Protein AF-A0A1Y3U6W2-F1 (afdb_monomer_lite)

pLDDT: mean 80.12, std 18.23, range [35.47, 97.06]

Radius of gyration: 18.0 Å; chains: 1; bounding box: 42×30×51 Å

Structure (mmCIF, N/CA/C/O backbone):
data_AF-A0A1Y3U6W2-F1
#
_entry.id   AF-A0A1Y3U6W2-F1
#
loop_
_atom_site.group_PDB
_atom_site.id
_atom_site.type_symbol
_atom_site.label_atom_id
_atom_site.label_alt_id
_atom_site.label_comp_id
_atom_site.label_asym_id
_atom_site.label_entity_id
_atom_site.label_seq_id
_atom_site.pdbx_PDB_ins_code
_atom_site.Cartn_x
_atom_site.Cartn_y
_atom_site.Cartn_z
_atom_site.occupancy
_atom_site.B_iso_or_equiv
_atom_site.auth_seq_id
_atom_site.auth_comp_id
_atom_site.auth_asym_id
_atom_site.auth_atom_id
_atom_site.pdbx_PDB_model_num
ATOM 1 N N . MET A 1 1 ? 8.853 12.944 -35.971 1.00 35.47 1 MET A N 1
ATOM 2 C CA . MET A 1 1 ? 8.447 12.232 -34.735 1.00 35.47 1 MET A CA 1
ATOM 3 C C . MET A 1 1 ? 9.590 12.270 -33.730 1.00 35.47 1 MET A C 1
ATOM 5 O O . MET A 1 1 ? 10.652 11.733 -34.025 1.00 35.47 1 MET A O 1
ATOM 9 N N . LYS A 1 2 ? 9.418 12.933 -32.579 1.00 36.03 2 LYS A N 1
ATOM 10 C CA . LYS A 1 2 ? 10.415 12.903 -31.494 1.00 36.03 2 LYS A CA 1
ATOM 11 C C . LYS A 1 2 ? 10.324 11.524 -30.829 1.00 36.03 2 LYS A C 1
ATOM 13 O O . LYS A 1 2 ? 9.288 11.212 -30.253 1.00 36.03 2 LYS A O 1
ATOM 18 N N . LYS A 1 3 ? 11.353 10.679 -30.966 1.00 37.56 3 LYS A N 1
ATOM 19 C CA . LYS A 1 3 ? 11.408 9.379 -30.277 1.00 37.56 3 LYS A CA 1
ATOM 20 C C . LYS A 1 3 ? 11.440 9.648 -28.771 1.00 37.56 3 LYS A C 1
ATOM 22 O O . LYS A 1 3 ? 12.377 10.270 -28.279 1.00 37.56 3 LYS A O 1
ATOM 27 N N . THR A 1 4 ? 10.384 9.257 -28.070 1.00 43.84 4 THR A N 1
ATOM 28 C CA . THR A 1 4 ? 10.259 9.420 -26.621 1.00 43.84 4 THR A CA 1
ATOM 29 C C . THR A 1 4 ? 11.223 8.474 -25.893 1.00 43.84 4 THR A C 1
ATOM 31 O O . THR A 1 4 ? 11.516 7.392 -26.409 1.00 43.84 4 THR A O 1
ATOM 34 N N . PRO A 1 5 ? 11.735 8.838 -24.703 1.00 45.69 5 PRO A N 1
ATOM 35 C CA . PRO A 1 5 ? 12.778 8.067 -24.018 1.00 45.69 5 PRO A CA 1
ATOM 36 C C . PRO A 1 5 ? 12.417 6.606 -23.714 1.00 45.69 5 PRO A C 1
ATOM 38 O O . PRO A 1 5 ? 13.296 5.753 -23.731 1.00 45.69 5 PRO A O 1
ATOM 41 N N . TRP A 1 6 ? 11.138 6.286 -23.507 1.00 53.44 6 TRP A N 1
ATOM 42 C CA . TRP A 1 6 ? 10.680 4.910 -23.271 1.00 53.44 6 TRP A CA 1
ATOM 43 C C . TRP A 1 6 ? 10.740 4.001 -24.511 1.00 53.44 6 TRP A C 1
ATOM 45 O O . TRP A 1 6 ? 10.612 2.789 -24.381 1.00 53.44 6 TRP A O 1
ATOM 55 N N . MET A 1 7 ? 10.952 4.561 -25.708 1.00 43.94 7 MET A N 1
ATOM 56 C CA . MET A 1 7 ? 11.170 3.807 -26.953 1.00 43.94 7 MET A CA 1
ATOM 57 C C . MET A 1 7 ? 12.658 3.527 -27.232 1.00 43.94 7 MET A C 1
ATOM 59 O O . MET A 1 7 ? 12.997 2.958 -28.271 1.00 43.94 7 MET A O 1
ATOM 63 N N . LEU A 1 8 ? 13.567 3.966 -26.358 1.00 55.34 8 LEU A N 1
ATOM 64 C CA . LEU A 1 8 ? 15.003 3.761 -26.521 1.00 55.34 8 LEU A CA 1
ATOM 65 C C . LEU A 1 8 ? 15.422 2.429 -25.891 1.00 55.34 8 LEU A C 1
ATOM 67 O O . LEU A 1 8 ? 15.140 2.160 -24.727 1.00 55.34 8 LEU A O 1
ATOM 71 N N . GLY A 1 9 ? 16.127 1.601 -26.665 1.00 56.62 9 GLY A N 1
ATOM 72 C CA . GLY A 1 9 ? 16.705 0.356 -26.163 1.00 56.62 9 GLY A CA 1
ATOM 73 C C . GLY A 1 9 ? 17.730 0.599 -25.047 1.00 56.62 9 GLY A C 1
ATOM 74 O O . GLY A 1 9 ? 18.358 1.659 -24.972 1.00 56.62 9 GLY A O 1
ATOM 75 N N . TYR A 1 10 ? 17.931 -0.416 -24.203 1.00 53.19 10 TYR A N 1
ATOM 76 C CA . TYR A 1 10 ? 18.803 -0.402 -23.018 1.00 53.19 10 TYR A CA 1
ATOM 77 C C . TYR A 1 10 ? 20.183 0.252 -23.249 1.00 53.19 10 TYR A C 1
ATOM 79 O O . TYR A 1 10 ? 20.613 1.100 -22.469 1.00 53.19 10 TYR A O 1
ATOM 87 N N . TRP A 1 11 ? 20.843 -0.058 -24.369 1.00 51.75 11 TRP A N 1
ATOM 88 C CA . TRP A 1 11 ? 22.162 0.481 -24.725 1.00 51.75 11 TRP A CA 1
ATOM 89 C C . TRP A 1 11 ? 22.182 1.997 -24.961 1.00 51.75 11 TRP A C 1
ATOM 91 O O . TRP A 1 11 ? 23.174 2.664 -24.665 1.00 51.75 11 TRP A O 1
ATOM 101 N N . THR A 1 12 ? 21.091 2.567 -25.475 1.00 64.81 12 THR A N 1
ATOM 102 C CA . THR A 1 12 ? 20.993 4.010 -25.729 1.00 64.81 12 THR A CA 1
ATOM 103 C C . THR A 1 12 ? 20.792 4.783 -24.431 1.00 64.81 12 THR A C 1
ATOM 105 O O . THR A 1 12 ? 21.427 5.818 -24.226 1.00 64.81 12 THR A O 1
ATOM 108 N N . LEU A 1 13 ? 19.974 4.238 -23.526 1.00 57.56 13 LEU A N 1
ATOM 109 C CA . LEU A 1 13 ? 19.788 4.786 -22.186 1.00 57.56 13 LEU A CA 1
ATOM 110 C C . LEU A 1 13 ? 21.098 4.718 -21.393 1.00 57.56 13 LEU A C 1
ATOM 112 O O . LEU A 1 13 ? 21.515 5.737 -20.846 1.00 57.56 13 LEU A O 1
ATOM 116 N N . LEU A 1 14 ? 21.800 3.576 -21.427 1.00 58.09 14 LEU A N 1
ATOM 117 C CA . LEU A 1 14 ? 23.099 3.373 -20.769 1.00 58.09 14 LEU A CA 1
ATOM 118 C C . LEU A 1 14 ? 24.161 4.377 -21.233 1.00 58.09 14 LEU A C 1
ATOM 120 O O . LEU A 1 14 ? 24.8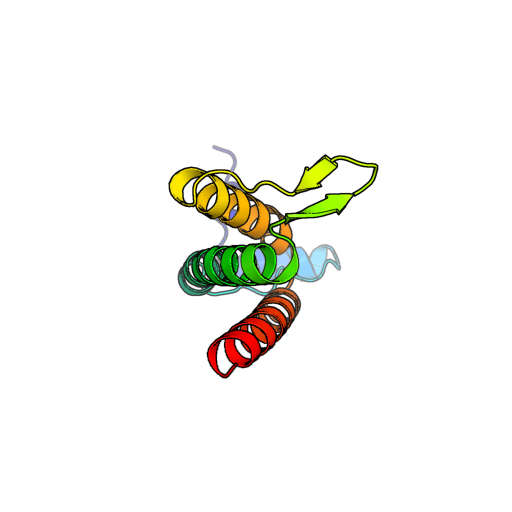96 4.949 -20.430 1.00 58.09 14 LEU A O 1
ATOM 124 N N . ARG A 1 15 ? 24.224 4.661 -22.535 1.00 60.53 15 ARG A N 1
ATOM 125 C CA . ARG A 1 15 ? 25.171 5.648 -23.068 1.00 60.53 15 ARG A CA 1
ATOM 126 C C . ARG A 1 15 ? 24.815 7.079 -22.651 1.00 60.53 15 ARG A C 1
ATOM 128 O O . ARG A 1 15 ? 25.709 7.877 -22.366 1.00 60.53 15 ARG A O 1
ATOM 135 N N . MET A 1 16 ? 23.523 7.411 -22.593 1.00 57.22 16 MET A N 1
ATOM 136 C CA . MET A 1 16 ? 23.051 8.721 -22.132 1.00 57.22 16 MET A CA 1
ATOM 137 C C . MET A 1 16 ? 23.279 8.932 -20.634 1.00 57.22 16 MET A C 1
ATOM 139 O O . MET A 1 16 ? 23.654 10.030 -20.236 1.00 57.22 16 MET A O 1
ATOM 143 N N . SER A 1 17 ? 23.099 7.908 -19.803 1.00 58.66 17 SER A N 1
ATOM 144 C CA . SER A 1 17 ? 23.295 8.010 -18.354 1.00 58.66 17 SER A CA 1
ATOM 145 C C . SER A 1 17 ? 24.760 8.193 -17.970 1.00 58.66 17 SER A 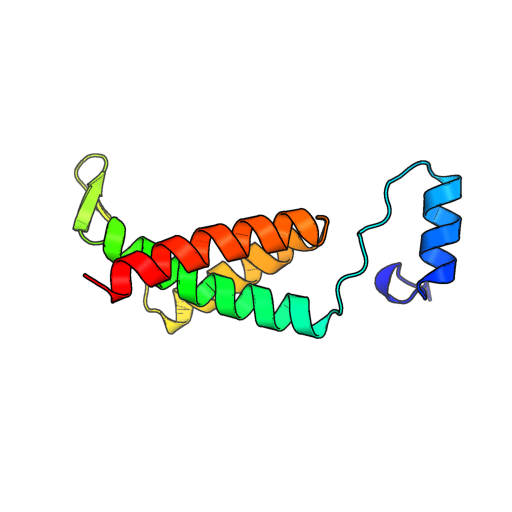C 1
ATOM 147 O O . SER A 1 17 ? 25.062 9.036 -17.128 1.00 58.66 17 SER A O 1
ATOM 149 N N . ILE A 1 18 ? 25.671 7.479 -18.647 1.00 63.88 18 ILE A N 1
ATOM 150 C CA . ILE A 1 18 ? 27.122 7.662 -18.510 1.00 63.88 18 ILE A CA 1
ATOM 151 C C . ILE A 1 18 ? 27.486 9.106 -18.875 1.00 63.88 18 ILE A C 1
ATOM 153 O O . ILE A 1 18 ? 28.198 9.776 -18.129 1.00 63.88 18 ILE A O 1
ATOM 157 N N . ARG A 1 19 ? 26.928 9.625 -19.978 1.00 61.91 19 ARG A N 1
ATOM 158 C CA . ARG A 1 19 ? 27.146 11.007 -20.431 1.00 61.91 19 ARG A CA 1
ATOM 159 C C . ARG A 1 19 ? 26.556 12.061 -19.486 1.00 61.91 19 ARG A C 1
ATOM 161 O O . ARG A 1 19 ? 27.140 13.126 -19.337 1.00 61.91 19 ARG A O 1
ATOM 168 N N . MET A 1 20 ? 25.412 11.787 -18.861 1.00 66.25 20 MET A N 1
ATOM 169 C CA . MET A 1 20 ? 24.699 12.735 -17.994 1.00 66.25 20 MET A CA 1
ATOM 170 C C . MET A 1 20 ? 25.041 12.591 -16.502 1.00 66.25 20 MET A C 1
ATOM 172 O O . MET A 1 20 ? 24.457 13.307 -15.692 1.00 66.25 20 MET A O 1
ATOM 176 N N . LYS A 1 21 ? 25.939 11.663 -16.119 1.00 53.31 21 LYS A N 1
ATOM 177 C CA . LYS A 1 21 ? 26.244 11.283 -14.719 1.00 53.31 21 LYS A CA 1
ATOM 178 C C . LYS A 1 21 ? 24.996 11.007 -13.860 1.00 53.31 21 LYS A C 1
ATOM 180 O O . LYS A 1 21 ? 25.037 11.105 -12.636 1.00 53.31 21 LYS A O 1
ATOM 185 N N . LYS A 1 22 ? 23.872 10.658 -14.487 1.00 50.53 22 LYS A N 1
ATOM 186 C CA . LYS A 1 22 ? 22.638 10.267 -13.799 1.00 50.53 22 LYS A CA 1
ATOM 187 C C . LYS A 1 22 ? 22.636 8.750 -13.655 1.00 50.53 22 LYS A C 1
ATOM 189 O O . LYS A 1 22 ? 22.986 8.054 -14.606 1.00 50.53 22 LYS A O 1
ATOM 194 N N . LYS A 1 23 ? 22.244 8.228 -12.487 1.00 47.31 23 LYS A N 1
ATOM 195 C CA . LYS A 1 23 ? 21.977 6.790 -12.339 1.00 47.31 23 LYS A CA 1
ATOM 196 C C . LYS A 1 23 ? 20.896 6.407 -13.348 1.00 47.31 23 LYS A C 1
ATOM 198 O O . LYS A 1 23 ? 19.905 7.121 -13.485 1.00 47.31 23 LYS A O 1
ATOM 203 N N . LEU A 1 24 ? 21.110 5.316 -14.079 1.00 45.72 24 LEU A N 1
ATOM 204 C CA . LEU A 1 24 ? 20.039 4.748 -14.891 1.00 45.72 24 LEU A CA 1
ATOM 205 C C . LEU A 1 24 ? 18.887 4.363 -13.977 1.00 45.72 24 LEU A C 1
ATOM 207 O O . LEU A 1 24 ? 19.162 3.817 -12.902 1.00 45.72 24 LEU A O 1
ATOM 211 N N . PRO A 1 25 ? 17.630 4.542 -14.410 1.00 51.25 25 PRO A N 1
ATOM 212 C CA . PRO A 1 25 ? 16.572 3.722 -13.854 1.00 51.25 25 PRO A CA 1
ATOM 213 C C . PRO A 1 25 ? 17.012 2.268 -14.049 1.00 51.25 25 PRO A C 1
ATOM 215 O O . PRO A 1 25 ? 17.301 1.833 -15.168 1.00 51.25 25 PRO A O 1
ATOM 218 N N . VAL A 1 26 ? 17.192 1.550 -12.941 1.00 52.34 26 VAL A N 1
ATOM 219 C CA . VAL A 1 26 ? 17.535 0.129 -12.969 1.00 52.34 26 VAL A CA 1
ATOM 220 C C . VAL A 1 26 ? 16.387 -0.550 -13.699 1.00 52.34 26 VAL A C 1
ATOM 222 O O . VAL A 1 26 ? 15.282 -0.606 -13.168 1.00 52.34 26 VAL A O 1
ATOM 225 N N . TYR A 1 27 ? 16.633 -0.986 -14.936 1.00 50.91 27 TYR A N 1
ATOM 226 C CA . TYR A 1 27 ? 15.608 -1.576 -15.787 1.00 50.91 27 TYR A CA 1
ATOM 227 C C . TYR A 1 27 ? 15.005 -2.791 -15.075 1.00 50.91 27 TYR A C 1
ATOM 229 O O . TYR A 1 27 ? 15.656 -3.825 -14.930 1.00 50.91 27 TYR A O 1
ATOM 237 N N . MET A 1 28 ? 13.771 -2.647 -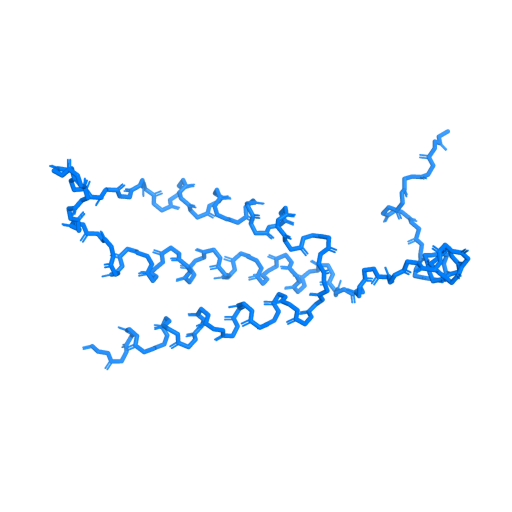14.593 1.00 57.06 28 MET A N 1
ATOM 238 C CA . MET A 1 28 ? 12.959 -3.765 -14.134 1.00 57.06 28 MET A CA 1
ATOM 239 C C . MET A 1 28 ? 12.231 -4.341 -15.352 1.00 57.06 28 MET A C 1
ATOM 241 O O . MET A 1 28 ? 11.757 -3.556 -16.181 1.00 57.06 28 MET A O 1
ATOM 245 N N . PRO A 1 29 ? 12.093 -5.674 -15.480 1.00 61.09 29 PRO A N 1
ATOM 246 C CA . PRO A 1 29 ? 11.201 -6.242 -16.479 1.00 61.09 29 PRO A CA 1
ATOM 247 C C . PRO A 1 29 ? 9.816 -5.604 -16.323 1.00 61.09 29 PRO A C 1
ATOM 249 O O . PRO A 1 29 ? 9.182 -5.730 -15.276 1.00 61.09 29 PRO A O 1
ATOM 252 N N . THR A 1 30 ? 9.356 -4.882 -17.350 1.00 70.88 30 THR A N 1
ATOM 253 C CA . THR A 1 30 ? 8.166 -4.016 -17.270 1.00 70.88 30 THR A CA 1
ATOM 254 C C . THR A 1 30 ? 6.930 -4.780 -16.795 1.00 70.88 30 THR A C 1
ATOM 256 O O . THR A 1 30 ? 6.107 -4.237 -16.067 1.00 70.88 30 THR A O 1
ATOM 259 N N . ARG A 1 31 ? 6.835 -6.070 -17.138 1.00 77.88 31 ARG A N 1
ATOM 260 C CA . ARG A 1 31 ? 5.753 -6.956 -16.701 1.00 77.88 31 ARG A CA 1
ATOM 261 C C . ARG A 1 31 ? 5.827 -7.318 -15.216 1.00 77.88 31 ARG A C 1
ATOM 263 O O . ARG A 1 31 ? 4.820 -7.208 -14.532 1.00 77.88 31 ARG A O 1
ATOM 270 N N . GLU A 1 32 ? 6.999 -7.703 -14.708 1.00 81.81 32 GLU A N 1
ATOM 271 C CA . GLU A 1 32 ? 7.173 -8.012 -13.278 1.00 81.81 32 GLU A CA 1
ATOM 272 C C . GLU A 1 32 ? 6.903 -6.786 -12.406 1.00 81.81 32 GLU A C 1
ATOM 274 O O . GLU A 1 32 ? 6.306 -6.913 -11.339 1.00 81.81 32 GLU A O 1
ATOM 279 N N . PHE A 1 33 ? 7.298 -5.603 -12.885 1.00 83.31 33 PHE A N 1
ATOM 280 C CA . PHE A 1 33 ? 7.000 -4.335 -12.230 1.00 83.31 33 PHE A CA 1
ATOM 281 C C . PHE A 1 33 ? 5.497 -4.062 -12.169 1.00 83.31 33 PHE A C 1
ATOM 283 O O . PHE A 1 33 ? 4.954 -3.826 -11.094 1.00 83.31 33 PHE A O 1
ATOM 290 N N . ILE A 1 34 ? 4.822 -4.128 -13.318 1.00 85.88 34 ILE A N 1
ATOM 291 C CA . ILE A 1 34 ? 3.381 -3.884 -13.445 1.00 85.88 34 ILE A CA 1
ATOM 292 C C . ILE A 1 34 ? 2.585 -4.860 -12.569 1.00 85.88 34 ILE A C 1
ATOM 294 O O . ILE A 1 34 ? 1.810 -4.435 -11.708 1.00 85.88 34 ILE A O 1
ATOM 298 N N . ASP A 1 35 ? 2.837 -6.162 -12.717 1.00 88.44 35 ASP A N 1
ATOM 299 C CA . ASP A 1 35 ? 2.172 -7.205 -11.931 1.00 88.44 35 ASP A CA 1
ATOM 300 C C . ASP A 1 35 ? 2.503 -7.058 -10.437 1.00 88.44 35 ASP A C 1
ATOM 302 O O . ASP A 1 35 ? 1.668 -7.283 -9.557 1.00 88.44 35 ASP A O 1
ATOM 306 N N . GLY A 1 36 ? 3.734 -6.647 -10.139 1.00 90.38 36 GLY A N 1
ATOM 307 C CA . GLY A 1 36 ? 4.223 -6.385 -8.800 1.00 90.38 36 GLY A CA 1
ATOM 308 C C . GLY A 1 36 ? 3.526 -5.208 -8.115 1.00 90.38 36 GLY A C 1
ATOM 309 O O . GLY A 1 36 ? 3.102 -5.344 -6.967 1.00 90.38 36 GLY A O 1
ATOM 310 N N . CYS A 1 37 ? 3.358 -4.078 -8.800 1.00 91.81 37 CYS A N 1
ATOM 311 C CA . CYS A 1 37 ? 2.605 -2.926 -8.300 1.00 91.81 37 CYS A CA 1
ATOM 312 C C . CYS A 1 37 ? 1.130 -3.269 -8.088 1.00 91.81 37 CYS A C 1
ATOM 314 O O . CYS A 1 37 ? 0.536 -2.827 -7.103 1.00 91.81 37 CYS A O 1
ATOM 316 N N . TRP A 1 38 ? 0.546 -4.102 -8.953 1.00 93.81 38 TRP A N 1
ATOM 317 C CA . TRP A 1 38 ? -0.822 -4.584 -8.769 1.00 93.81 38 TRP A CA 1
ATOM 318 C C . TRP A 1 38 ? -0.950 -5.414 -7.487 1.00 93.81 38 TRP A C 1
ATOM 320 O O . TRP A 1 38 ? -1.797 -5.139 -6.638 1.00 93.81 38 TRP A O 1
ATOM 330 N N . ARG A 1 39 ? -0.049 -6.382 -7.278 1.00 95.19 39 ARG A N 1
ATOM 331 C CA . ARG A 1 39 ? 0.007 -7.170 -6.034 1.00 95.19 39 ARG A CA 1
ATOM 332 C C . ARG A 1 39 ? 0.233 -6.287 -4.810 1.00 95.19 39 ARG A C 1
ATOM 334 O O . ARG A 1 39 ? -0.413 -6.498 -3.787 1.00 95.19 39 ARG A O 1
ATOM 341 N N . LEU A 1 40 ? 1.114 -5.293 -4.913 1.00 95.50 40 LEU A N 1
ATOM 342 C CA . LEU A 1 40 ? 1.377 -4.351 -3.829 1.00 95.50 40 LEU A CA 1
ATOM 343 C C . LEU A 1 40 ? 0.118 -3.567 -3.446 1.00 95.50 40 LEU A C 1
ATOM 345 O O . LEU A 1 40 ? -0.177 -3.475 -2.260 1.00 95.50 40 LEU A O 1
ATOM 349 N N . ALA A 1 41 ? -0.660 -3.088 -4.422 1.00 96.75 41 ALA A N 1
ATOM 350 C CA . ALA A 1 41 ? -1.936 -2.406 -4.192 1.00 96.75 41 ALA A CA 1
ATOM 351 C C . ALA A 1 41 ? -2.936 -3.266 -3.413 1.00 96.75 41 ALA A C 1
ATOM 353 O O . ALA A 1 41 ? -3.564 -2.780 -2.472 1.00 96.75 41 ALA A O 1
ATOM 354 N N . PHE A 1 42 ? -3.042 -4.551 -3.755 1.00 96.81 42 PHE A N 1
ATOM 355 C CA . PHE A 1 42 ? -3.881 -5.498 -3.018 1.00 96.81 42 PHE A CA 1
ATOM 356 C C . PHE A 1 42 ? -3.413 -5.703 -1.574 1.00 96.81 42 PHE A C 1
ATOM 358 O O . PHE A 1 42 ? -4.226 -5.663 -0.650 1.00 96.81 42 PHE A O 1
ATOM 365 N N . LEU A 1 43 ? -2.113 -5.937 -1.375 1.00 96.56 43 LEU A N 1
ATOM 366 C CA . LEU A 1 43 ? -1.543 -6.181 -0.048 1.00 96.56 43 LEU A CA 1
ATOM 367 C C . LEU A 1 43 ? -1.671 -4.950 0.848 1.00 96.56 43 LEU A C 1
ATOM 369 O O . LEU A 1 43 ? -2.033 -5.071 2.013 1.00 96.56 43 LEU A O 1
ATOM 373 N N . ASP A 1 44 ? -1.396 -3.776 0.292 1.00 97.06 44 ASP A N 1
ATOM 374 C CA . ASP A 1 44 ? -1.476 -2.501 0.990 1.00 97.06 44 ASP A CA 1
ATOM 375 C C . ASP A 1 44 ? -2.926 -2.157 1.371 1.00 97.06 44 ASP A C 1
ATOM 377 O O . ASP A 1 44 ? -3.187 -1.794 2.516 1.00 97.06 44 ASP A O 1
ATOM 381 N N . ASP A 1 45 ? -3.898 -2.361 0.469 1.00 96.94 45 ASP A N 1
ATOM 382 C CA . ASP A 1 45 ? -5.327 -2.197 0.786 1.00 96.94 45 ASP A CA 1
ATOM 383 C C . ASP A 1 45 ? -5.772 -3.133 1.916 1.00 96.94 45 ASP A C 1
ATOM 385 O O . ASP A 1 45 ? -6.445 -2.697 2.851 1.00 96.94 45 ASP A O 1
ATOM 389 N N . MET A 1 46 ? -5.348 -4.398 1.871 1.00 95.50 46 MET A N 1
ATOM 390 C CA . MET A 1 46 ? -5.649 -5.376 2.914 1.00 95.50 46 MET A CA 1
ATOM 391 C C . MET A 1 46 ? -5.065 -4.966 4.272 1.00 95.50 46 MET A C 1
ATOM 393 O O . MET A 1 46 ? -5.794 -4.958 5.264 1.00 95.50 46 MET A O 1
ATOM 397 N N . VAL A 1 47 ? -3.777 -4.608 4.315 1.00 96.12 47 VAL A N 1
ATOM 398 C CA . VAL A 1 47 ? -3.090 -4.180 5.545 1.00 96.12 47 VAL A CA 1
ATOM 399 C C . VAL A 1 47 ? -3.756 -2.929 6.115 1.00 96.12 47 VAL A C 1
ATOM 401 O O . VAL A 1 47 ? -4.135 -2.923 7.282 1.00 96.12 47 VAL A O 1
ATOM 404 N N . CYS A 1 48 ? -3.988 -1.900 5.294 1.00 95.19 48 CYS A N 1
ATOM 405 C CA . CYS A 1 48 ? -4.620 -0.666 5.755 1.00 95.19 48 CYS A CA 1
ATOM 406 C C . CYS A 1 48 ? -6.030 -0.894 6.299 1.00 95.19 48 CYS A C 1
ATOM 408 O O . CYS A 1 48 ? -6.369 -0.333 7.334 1.00 95.19 48 CYS A O 1
ATOM 410 N N . ARG A 1 49 ? -6.862 -1.705 5.636 1.00 95.19 49 ARG A N 1
ATOM 411 C CA . ARG A 1 49 ? -8.207 -1.998 6.152 1.00 95.19 49 ARG A CA 1
ATOM 412 C C . ARG A 1 49 ? -8.153 -2.746 7.476 1.00 95.19 49 ARG A C 1
ATOM 414 O O . ARG A 1 49 ? -8.952 -2.457 8.351 1.00 95.19 49 ARG A O 1
ATOM 421 N N . HIS A 1 50 ? -7.228 -3.684 7.636 1.00 94.25 50 HIS A N 1
ATOM 422 C CA . HIS A 1 50 ? -7.090 -4.403 8.897 1.00 94.25 50 HIS A CA 1
ATOM 423 C C . HIS A 1 50 ? -6.598 -3.487 10.029 1.00 94.25 50 HIS A C 1
ATOM 425 O O . HIS A 1 50 ? -7.052 -3.606 11.161 1.00 94.25 50 HIS A O 1
ATOM 431 N N . GLU A 1 51 ? -5.645 -2.600 9.749 1.00 93.00 51 GLU A N 1
ATOM 432 C CA . GLU A 1 51 ? -5.010 -1.768 10.778 1.00 93.00 51 GLU A CA 1
ATOM 433 C C . GLU A 1 51 ? -5.805 -0.497 11.106 1.00 93.00 51 GLU A C 1
ATOM 435 O O . GLU A 1 51 ? -5.723 -0.005 12.228 1.00 93.00 51 GLU A O 1
ATOM 440 N N . LEU A 1 52 ? -6.545 0.056 10.140 1.00 93.94 52 LEU A N 1
ATOM 441 C CA . LEU A 1 52 ? -7.092 1.413 10.232 1.00 93.94 52 LEU A CA 1
ATOM 442 C C . LEU A 1 52 ? -8.616 1.489 10.126 1.00 93.94 52 LEU A C 1
ATOM 444 O O . LEU A 1 52 ? -9.176 2.542 10.414 1.00 93.94 52 LEU A O 1
ATOM 448 N N . ASN A 1 53 ? -9.312 0.434 9.694 1.00 91.38 53 ASN A N 1
ATOM 449 C CA . ASN A 1 53 ? -10.765 0.513 9.542 1.00 91.38 53 ASN A CA 1
ATOM 450 C C . ASN A 1 53 ? -11.440 0.713 10.907 1.00 91.38 53 ASN A C 1
ATOM 452 O O . ASN A 1 53 ? -11.257 -0.095 11.814 1.00 91.38 53 ASN A O 1
ATOM 456 N N . GLY A 1 54 ? -12.215 1.791 11.043 1.00 88.44 54 GLY A N 1
ATOM 457 C CA . GLY A 1 54 ? -12.859 2.162 12.306 1.00 88.44 54 GLY A CA 1
ATOM 458 C C . GLY A 1 54 ? -11.946 2.868 13.316 1.00 88.44 54 GLY A C 1
ATOM 459 O O . GLY A 1 54 ? -12.424 3.268 14.375 1.00 88.44 54 GLY A O 1
ATOM 460 N N . VAL A 1 55 ? -10.663 3.082 12.999 1.00 94.94 55 VAL A N 1
ATOM 461 C CA . VAL A 1 55 ? -9.800 3.960 13.802 1.00 94.94 55 VAL A CA 1
ATOM 462 C C . VAL A 1 55 ? -10.319 5.391 13.691 1.00 94.94 55 VAL A C 1
ATOM 464 O O . VAL A 1 55 ? -10.589 5.871 12.593 1.00 94.94 55 VAL A O 1
ATOM 467 N N . VAL A 1 56 ? -10.455 6.077 14.826 1.00 94.75 56 VAL A N 1
ATOM 468 C CA . VAL A 1 56 ? -10.951 7.457 14.885 1.00 94.75 56 VAL A CA 1
ATOM 469 C C . VAL A 1 56 ? -9.777 8.430 14.847 1.00 94.75 56 VAL A C 1
ATOM 471 O O . VAL A 1 56 ? -8.908 8.405 15.717 1.00 94.75 56 VAL A O 1
ATOM 474 N N . ILE A 1 57 ? -9.764 9.319 13.856 1.00 91.88 57 ILE A N 1
ATOM 475 C CA . ILE A 1 57 ? -8.799 10.415 13.743 1.00 91.88 57 ILE A CA 1
ATOM 476 C C . ILE A 1 57 ? -9.580 11.724 13.790 1.00 91.88 57 ILE A C 1
ATOM 478 O O . ILE A 1 57 ? -10.482 11.941 12.992 1.00 91.88 57 ILE A O 1
ATOM 482 N N . LYS A 1 58 ? -9.232 12.616 14.728 1.00 92.44 58 LYS A N 1
ATOM 483 C CA . LYS A 1 58 ? -9.889 13.931 14.900 1.00 92.44 58 LYS A CA 1
ATOM 484 C C . LYS A 1 58 ? -11.421 13.857 15.043 1.00 92.44 58 LYS A C 1
ATOM 486 O O . LYS A 1 58 ? -12.126 14.760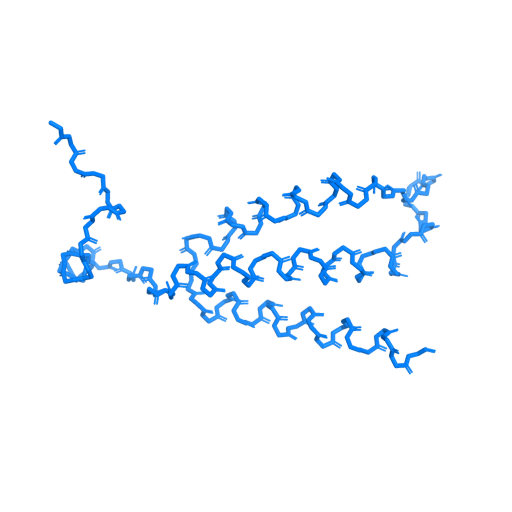 14.615 1.00 92.44 58 LYS A O 1
ATOM 491 N N . GLY A 1 59 ? -11.926 12.793 15.665 1.00 93.56 59 GLY A N 1
ATOM 492 C CA . GLY A 1 59 ? -13.361 12.589 15.876 1.00 93.56 59 G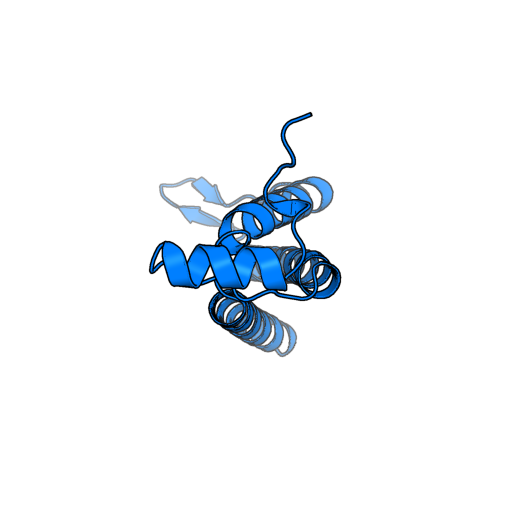LY A CA 1
ATOM 493 C C . GLY A 1 59 ? -14.094 11.926 14.707 1.00 93.56 59 GLY A C 1
ATOM 494 O O . GLY A 1 59 ? -15.264 11.595 14.863 1.00 93.56 59 GLY A O 1
ATOM 495 N N . GLU A 1 60 ? -13.422 11.654 13.585 1.00 93.12 60 GLU A N 1
ATOM 496 C CA . GLU A 1 60 ? -14.013 10.964 12.436 1.00 93.12 60 GLU A CA 1
ATOM 497 C C . GLU A 1 60 ? -13.444 9.541 12.287 1.00 93.12 60 GLU A C 1
ATOM 499 O O . GLU A 1 60 ? -12.221 9.358 12.333 1.00 93.12 60 GLU A O 1
ATOM 504 N N . PRO A 1 61 ? -14.292 8.508 12.121 1.00 93.81 61 PRO A N 1
ATOM 505 C CA . PRO A 1 61 ? -13.820 7.160 11.842 1.00 93.81 61 PRO A CA 1
ATOM 506 C C . PRO A 1 61 ? -13.280 7.068 10.413 1.00 93.81 61 PRO A C 1
ATOM 508 O O . PRO A 1 61 ? -13.903 7.533 9.459 1.00 93.81 61 PRO A O 1
ATOM 511 N N . ILE A 1 62 ? -12.138 6.406 10.247 1.00 93.38 62 ILE A N 1
ATOM 512 C CA . ILE A 1 62 ? -11.596 6.108 8.923 1.00 93.38 62 ILE A CA 1
ATOM 513 C C . ILE A 1 62 ? -12.496 5.078 8.241 1.00 93.38 62 ILE A C 1
ATOM 515 O O . ILE A 1 62 ? -12.655 3.950 8.720 1.00 93.38 62 ILE A O 1
ATOM 519 N N . VAL A 1 63 ? -13.021 5.461 7.079 1.00 92.00 63 VAL A N 1
ATOM 520 C CA . VAL A 1 63 ? -13.810 4.599 6.198 1.00 92.00 63 VAL A CA 1
ATOM 521 C C . VAL A 1 63 ? -13.084 4.454 4.869 1.00 92.00 63 VAL A C 1
ATOM 523 O O . VAL A 1 63 ? -12.649 5.431 4.260 1.00 92.00 63 VAL A O 1
ATOM 526 N N . PHE A 1 64 ? -12.948 3.216 4.404 1.00 94.12 64 PHE A N 1
ATOM 527 C CA . PHE A 1 64 ? -12.322 2.931 3.118 1.00 94.12 64 PHE A CA 1
ATOM 528 C C . PHE A 1 64 ? -13.366 2.860 1.997 1.00 94.12 64 PHE A C 1
ATOM 530 O O . PHE A 1 64 ? -14.402 2.217 2.185 1.00 94.12 64 PHE A O 1
ATOM 537 N N . PRO A 1 65 ? -13.069 3.397 0.797 1.00 95.44 65 PRO A N 1
ATOM 538 C CA . PRO A 1 65 ? -13.929 3.212 -0.369 1.00 95.44 65 PRO A CA 1
ATOM 539 C C . PRO A 1 65 ? -14.011 1.727 -0.771 1.00 95.44 65 PRO A C 1
ATOM 541 O O . PRO A 1 65 ? -13.220 0.907 -0.288 1.00 95.44 65 PRO A O 1
ATOM 544 N N . PRO A 1 66 ? -14.940 1.330 -1.656 1.00 96.69 66 PRO A N 1
ATOM 545 C CA . PRO A 1 66 ? -15.010 -0.033 -2.178 1.00 96.69 66 PRO A CA 1
ATOM 546 C C . PRO A 1 66 ? -13.683 -0.501 -2.792 1.00 96.69 66 PRO A C 1
ATOM 548 O O . PRO A 1 66 ? -12.973 0.270 -3.435 1.00 96.69 66 PRO A O 1
ATOM 551 N N . LYS A 1 67 ? -13.360 -1.796 -2.668 1.00 96.94 67 LYS A N 1
ATOM 552 C CA . LYS A 1 67 ? -12.107 -2.367 -3.211 1.00 96.94 67 LYS A CA 1
ATOM 553 C C . LYS A 1 67 ? -11.937 -2.157 -4.719 1.00 96.94 67 LYS A C 1
ATOM 555 O O . LYS A 1 67 ? -10.823 -1.952 -5.188 1.00 96.94 67 LYS A O 1
ATOM 560 N N . LYS A 1 68 ? -13.050 -2.168 -5.463 1.00 96.19 68 LYS A N 1
ATOM 561 C CA . LYS A 1 68 ? -13.092 -1.888 -6.908 1.00 96.19 68 LYS A CA 1
ATOM 562 C C . LYS A 1 68 ? -12.598 -0.481 -7.276 1.00 96.19 68 LYS A C 1
ATOM 564 O O . LYS A 1 68 ? -12.235 -0.261 -8.421 1.00 96.19 68 LYS A O 1
ATOM 569 N N . GLU A 1 69 ? -12.573 0.444 -6.319 1.00 95.44 69 GLU A N 1
ATOM 570 C CA . GLU A 1 69 ? -12.095 1.820 -6.488 1.00 95.44 69 GLU A CA 1
ATOM 571 C C . GLU A 1 69 ? -10.737 2.019 -5.804 1.00 95.44 69 GLU A C 1
ATOM 573 O O . GLU A 1 69 ? -9.810 2.560 -6.407 1.00 95.44 69 GLU A O 1
ATOM 578 N N . SER A 1 70 ? -10.579 1.524 -4.570 1.00 96.25 70 SER A N 1
ATOM 579 C CA . SER A 1 70 ? -9.358 1.734 -3.784 1.00 96.25 70 SER A CA 1
ATOM 580 C C . SER A 1 70 ? -8.130 1.057 -4.391 1.00 96.25 70 SER A C 1
ATOM 582 O O . SER A 1 70 ? -7.048 1.644 -4.400 1.00 96.25 70 SER A O 1
ATOM 584 N N . ILE A 1 71 ? -8.276 -0.165 -4.909 1.00 96.81 71 ILE A N 1
ATOM 585 C CA . ILE A 1 71 ? -7.146 -0.958 -5.399 1.00 96.81 71 ILE A CA 1
ATOM 586 C C . ILE A 1 71 ? -6.609 -0.406 -6.725 1.00 96.81 71 ILE A C 1
ATOM 588 O O . ILE A 1 71 ? -5.401 -0.174 -6.797 1.00 96.81 71 ILE A O 1
ATOM 592 N N . PRO A 1 72 ? -7.440 -0.109 -7.749 1.00 96.00 72 PRO A N 1
ATOM 593 C CA . PRO A 1 72 ? -6.946 0.535 -8.967 1.00 96.00 72 PRO A CA 1
ATOM 594 C C . PRO A 1 72 ? -6.298 1.897 -8.703 1.00 96.00 72 PRO A C 1
ATOM 596 O O . PRO A 1 72 ? -5.284 2.222 -9.319 1.00 96.00 72 PRO A O 1
ATOM 599 N N . TYR A 1 73 ? -6.840 2.671 -7.757 1.00 95.38 73 TYR A N 1
ATOM 600 C CA . TYR A 1 73 ? -6.252 3.947 -7.357 1.00 95.38 73 TYR A CA 1
ATOM 601 C C . TYR A 1 73 ? -4.851 3.770 -6.749 1.00 95.38 73 TYR A C 1
ATOM 603 O O . TYR A 1 73 ? -3.896 4.392 -7.214 1.00 95.38 73 TYR A O 1
ATOM 611 N N . ARG A 1 74 ? -4.693 2.869 -5.769 1.00 96.88 74 ARG A N 1
ATOM 612 C CA . ARG A 1 74 ? -3.382 2.549 -5.169 1.00 96.88 74 ARG A CA 1
ATOM 613 C C . ARG A 1 74 ? -2.399 2.004 -6.195 1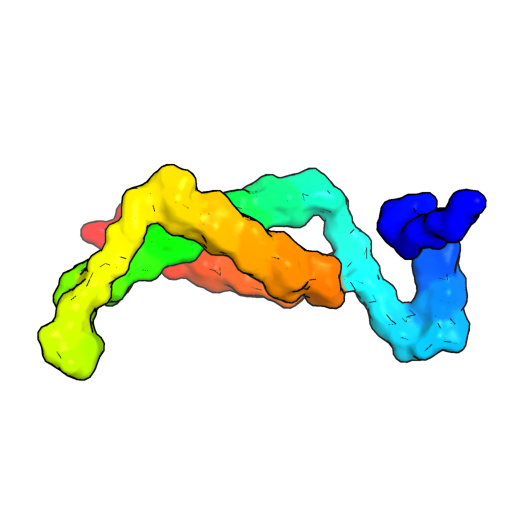.00 96.88 74 ARG A C 1
ATOM 615 O O . ARG A 1 74 ? -1.228 2.362 -6.171 1.00 96.88 74 ARG A O 1
ATOM 622 N N . TYR A 1 75 ? -2.870 1.167 -7.112 1.00 93.88 75 TYR A N 1
ATOM 623 C CA . TYR A 1 75 ? -2.043 0.652 -8.193 1.00 93.88 75 TYR A CA 1
ATOM 624 C C . TYR A 1 75 ? -1.478 1.780 -9.061 1.00 93.88 75 TYR A C 1
ATOM 626 O O . TYR A 1 75 ? -0.269 1.818 -9.285 1.00 93.88 75 TYR A O 1
ATOM 634 N N . LYS A 1 76 ? -2.327 2.725 -9.489 1.00 90.56 76 LYS A N 1
ATOM 635 C CA . LYS A 1 76 ? -1.886 3.905 -10.241 1.00 90.56 76 LYS A CA 1
ATOM 636 C C . LYS A 1 76 ? -0.844 4.708 -9.455 1.00 90.56 76 LYS A C 1
ATOM 638 O O . LYS A 1 76 ? 0.200 5.032 -10.011 1.00 90.56 76 LYS A O 1
ATOM 643 N N . LEU A 1 77 ? -1.081 4.942 -8.162 1.00 92.12 77 LEU A N 1
ATOM 644 C CA . LEU A 1 77 ? -0.117 5.625 -7.296 1.00 92.12 77 LEU A CA 1
ATOM 645 C C . LEU A 1 77 ? 1.224 4.888 -7.212 1.00 92.12 77 LEU A C 1
ATOM 647 O O . LEU A 1 77 ? 2.268 5.525 -7.272 1.00 92.12 77 LEU A O 1
ATOM 651 N N . PHE A 1 78 ? 1.228 3.559 -7.092 1.00 90.69 78 PHE A N 1
ATOM 652 C CA . PHE A 1 78 ? 2.472 2.790 -7.026 1.00 90.69 78 PHE A CA 1
ATOM 653 C C . PHE A 1 78 ? 3.224 2.750 -8.354 1.00 90.69 78 PHE A C 1
ATOM 655 O O . PHE A 1 78 ? 4.453 2.761 -8.344 1.00 90.69 78 PHE A O 1
ATOM 662 N N . LEU A 1 79 ? 2.522 2.749 -9.489 1.00 86.00 79 LEU A N 1
ATOM 663 C CA . LEU A 1 79 ? 3.162 2.919 -10.794 1.00 86.00 79 LEU A CA 1
ATOM 664 C C . LEU A 1 79 ? 3.858 4.278 -10.913 1.00 86.00 79 LEU A C 1
ATOM 666 O O . LEU A 1 79 ? 4.984 4.332 -11.392 1.00 86.00 79 LEU A O 1
ATOM 670 N N . GLU A 1 80 ? 3.200 5.355 -10.482 1.00 84.75 80 GLU A N 1
ATOM 671 C CA . GLU A 1 80 ? 3.762 6.711 -10.518 1.00 84.75 80 GLU A CA 1
ATOM 672 C C . GLU A 1 80 ? 4.936 6.849 -9.542 1.00 84.75 80 GLU A C 1
ATOM 674 O O . GLU A 1 80 ? 6.001 7.328 -9.916 1.00 84.75 80 GLU A O 1
ATOM 679 N N . MET A 1 81 ? 4.769 6.360 -8.312 1.00 85.62 81 MET A N 1
ATOM 680 C CA . MET A 1 81 ? 5.770 6.452 -7.250 1.00 85.62 81 MET A CA 1
ATOM 681 C C . MET A 1 81 ? 7.038 5.667 -7.577 1.00 85.62 81 MET A C 1
ATOM 683 O O . MET A 1 81 ? 8.135 6.189 -7.422 1.00 85.62 81 MET A O 1
ATOM 687 N N . TYR A 1 82 ? 6.897 4.422 -8.039 1.00 84.94 82 TYR A N 1
ATOM 688 C CA . TYR A 1 82 ? 8.042 3.549 -8.293 1.00 84.94 82 TYR A CA 1
ATOM 689 C C . TYR A 1 82 ? 8.500 3.542 -9.755 1.00 84.94 82 TYR A C 1
ATOM 691 O O . TYR A 1 82 ? 9.464 2.854 -10.083 1.00 84.94 82 TYR A O 1
ATOM 699 N N . GLY A 1 83 ? 7.829 4.287 -10.638 1.00 78.88 83 GLY A N 1
ATOM 700 C CA . GLY A 1 83 ? 8.166 4.355 -12.061 1.00 78.88 83 GLY A CA 1
ATOM 701 C C . GLY A 1 83 ? 9.503 5.046 -12.347 1.00 78.88 83 GLY A C 1
ATOM 702 O O . GLY A 1 83 ? 10.131 4.755 -13.365 1.00 78.88 83 GLY A O 1
ATOM 703 N N . GLU A 1 84 ? 9.958 5.921 -11.445 1.00 76.44 84 GLU A N 1
ATOM 704 C CA . GLU A 1 84 ? 11.251 6.620 -11.535 1.00 76.44 84 GLU A CA 1
ATOM 705 C C . GLU A 1 84 ? 12.326 6.044 -10.589 1.00 76.44 84 GLU A C 1
ATOM 707 O O . GLU A 1 84 ? 13.498 6.420 -10.672 1.00 76.44 84 GLU A O 1
ATOM 712 N N . ASP A 1 85 ? 11.946 5.108 -9.713 1.00 75.75 85 ASP A N 1
ATOM 713 C CA . ASP A 1 85 ? 12.810 4.522 -8.686 1.00 75.75 85 ASP A CA 1
ATOM 714 C C . ASP A 1 85 ? 13.654 3.340 -9.194 1.00 75.75 85 ASP A C 1
ATOM 716 O O . ASP A 1 85 ? 13.478 2.800 -10.289 1.00 75.75 85 ASP A O 1
ATOM 720 N N . THR A 1 86 ? 14.600 2.889 -8.362 1.00 74.88 86 THR A N 1
ATOM 721 C CA . THR A 1 86 ? 15.333 1.645 -8.626 1.00 74.88 86 THR A CA 1
ATOM 722 C C . THR A 1 86 ? 14.518 0.416 -8.224 1.00 74.88 86 THR A C 1
ATOM 724 O O . THR A 1 86 ? 13.757 0.417 -7.252 1.00 74.88 86 THR A O 1
ATOM 727 N N . ALA A 1 87 ? 14.756 -0.699 -8.918 1.00 76.94 87 ALA A N 1
ATOM 728 C CA . ALA A 1 87 ? 14.103 -1.970 -8.619 1.00 76.94 87 ALA A CA 1
ATOM 729 C C . ALA A 1 87 ? 14.290 -2.439 -7.162 1.00 76.94 87 ALA A C 1
ATOM 731 O O . ALA A 1 87 ? 13.425 -3.117 -6.612 1.00 76.94 87 ALA A O 1
ATOM 732 N N . GLU A 1 88 ? 15.405 -2.082 -6.526 1.00 82.62 88 GLU A N 1
ATOM 733 C CA . GLU A 1 88 ? 15.701 -2.411 -5.128 1.00 82.62 88 GLU A CA 1
ATOM 734 C C . GLU A 1 88 ? 14.768 -1.695 -4.149 1.00 82.62 88 GLU A C 1
ATOM 736 O O . GLU A 1 88 ? 14.286 -2.314 -3.198 1.00 82.62 88 GLU A O 1
ATOM 741 N N . VAL A 1 89 ? 14.483 -0.411 -4.396 1.00 85.25 89 VAL A N 1
ATOM 742 C CA . VAL A 1 89 ? 13.574 0.394 -3.568 1.00 85.25 89 VAL A CA 1
ATOM 743 C C . VAL A 1 89 ? 12.176 -0.215 -3.602 1.00 85.25 89 VAL A C 1
ATOM 745 O O . VAL A 1 89 ? 11.607 -0.515 -2.548 1.00 85.25 89 VAL A O 1
ATOM 748 N N . TRP A 1 90 ? 11.675 -0.508 -4.804 1.00 86.44 90 TRP A N 1
ATOM 749 C CA . TRP A 1 90 ? 10.387 -1.172 -4.981 1.00 86.44 90 TRP A CA 1
ATOM 750 C C . TRP A 1 90 ? 10.353 -2.560 -4.319 1.00 86.44 90 TRP A C 1
ATOM 752 O O . TRP A 1 90 ? 9.447 -2.851 -3.537 1.00 86.44 90 TRP A O 1
ATOM 762 N N . LYS A 1 91 ? 11.371 -3.409 -4.537 1.00 87.44 91 LYS A N 1
ATOM 763 C CA . LYS A 1 91 ? 11.452 -4.749 -3.916 1.00 87.44 91 LYS A CA 1
ATOM 764 C C . LYS A 1 91 ? 11.443 -4.675 -2.391 1.00 87.44 91 LYS A C 1
ATOM 766 O O . LYS A 1 91 ? 10.818 -5.511 -1.733 1.00 87.44 91 LYS A O 1
ATOM 771 N N . LYS A 1 92 ? 12.119 -3.679 -1.813 1.00 92.19 92 LYS A N 1
ATOM 772 C CA . LYS A 1 92 ? 12.141 -3.450 -0.365 1.00 92.19 92 LYS A CA 1
ATOM 773 C C . LYS A 1 92 ? 10.760 -3.056 0.156 1.00 92.19 92 LYS A C 1
ATOM 775 O O . LYS A 1 92 ? 10.326 -3.612 1.167 1.00 92.19 92 LYS A O 1
ATOM 780 N N . ALA A 1 93 ? 10.069 -2.147 -0.533 1.00 89.62 93 ALA A N 1
ATOM 781 C CA . ALA A 1 93 ? 8.699 -1.764 -0.197 1.00 89.62 93 ALA A CA 1
ATOM 782 C C . ALA A 1 93 ? 7.753 -2.971 -0.271 1.00 89.62 93 ALA A C 1
ATOM 784 O O . ALA A 1 93 ? 7.085 -3.292 0.712 1.00 89.62 93 ALA A O 1
ATOM 785 N N . TYR A 1 94 ? 7.801 -3.717 -1.377 1.00 91.12 94 TYR A N 1
ATOM 786 C CA . TYR A 1 94 ? 7.013 -4.930 -1.571 1.00 91.12 94 TYR A CA 1
ATOM 787 C C . TYR A 1 94 ? 7.247 -5.964 -0.463 1.00 91.12 94 TYR A C 1
ATOM 789 O O . TYR A 1 94 ? 6.301 -6.445 0.159 1.00 91.12 94 TYR A O 1
ATOM 797 N N . SER A 1 95 ? 8.512 -6.274 -0.166 1.00 93.56 95 SER A N 1
ATOM 798 C CA . SER A 1 95 ? 8.888 -7.239 0.875 1.00 93.56 95 SER A CA 1
ATOM 799 C C . SER A 1 95 ? 8.364 -6.835 2.255 1.00 93.56 95 SER A C 1
ATOM 801 O O . SER A 1 95 ? 7.863 -7.675 3.006 1.00 93.56 95 SER A O 1
ATOM 803 N N . LYS A 1 96 ? 8.425 -5.540 2.591 1.00 95.56 96 LYS A N 1
ATOM 804 C CA . LYS A 1 96 ? 7.904 -5.014 3.858 1.00 95.56 96 LYS A CA 1
ATOM 805 C C . LYS A 1 96 ? 6.388 -5.191 3.957 1.00 95.56 96 LYS A C 1
ATOM 807 O O . LYS A 1 96 ? 5.912 -5.701 4.973 1.00 95.56 96 LYS A O 1
ATOM 812 N N . THR A 1 97 ? 5.642 -4.809 2.921 1.00 94.50 97 THR A N 1
ATOM 813 C CA . THR A 1 97 ? 4.175 -4.922 2.907 1.00 94.50 97 THR A CA 1
ATOM 814 C C . THR A 1 97 ? 3.735 -6.383 2.917 1.00 94.50 97 THR A C 1
ATOM 816 O O . THR A 1 97 ? 2.844 -6.743 3.680 1.00 94.50 97 THR A O 1
ATOM 819 N N . TRP A 1 98 ? 4.420 -7.257 2.173 1.00 93.44 98 TRP A N 1
ATOM 820 C CA . TRP A 1 98 ? 4.174 -8.700 2.195 1.00 93.44 98 TRP A CA 1
ATOM 821 C C . TRP A 1 98 ? 4.350 -9.308 3.589 1.00 93.44 98 TRP A C 1
ATOM 823 O O . TRP A 1 98 ? 3.493 -10.061 4.042 1.00 93.44 98 TRP A O 1
ATOM 833 N N . LYS A 1 99 ? 5.434 -8.970 4.302 1.00 95.12 99 LYS A N 1
ATOM 834 C CA . LYS A 1 99 ? 5.667 -9.468 5.669 1.00 95.12 99 LYS A CA 1
ATOM 835 C C . LYS A 1 99 ? 4.553 -9.053 6.627 1.00 95.12 99 LYS A C 1
ATOM 837 O O . LYS A 1 99 ? 4.097 -9.880 7.410 1.00 95.12 99 LYS A O 1
ATOM 842 N N . ARG A 1 100 ? 4.094 -7.800 6.538 1.00 94.56 100 ARG A N 1
ATOM 843 C CA . ARG A 1 100 ? 2.956 -7.306 7.331 1.00 94.56 100 ARG A CA 1
ATOM 844 C C . ARG A 1 100 ? 1.675 -8.057 6.990 1.00 94.56 100 ARG A C 1
ATOM 846 O O . ARG A 1 100 ? 1.045 -8.616 7.876 1.00 94.56 100 ARG A O 1
ATOM 853 N N . ALA A 1 101 ? 1.350 -8.146 5.704 1.00 93.00 101 ALA A N 1
ATOM 854 C CA . ALA A 1 101 ? 0.197 -8.883 5.204 1.00 93.00 101 ALA A CA 1
ATOM 855 C C . ALA A 1 101 ? 0.193 -10.351 5.662 1.00 93.00 101 ALA A C 1
ATOM 857 O O . ALA A 1 101 ? -0.841 -10.864 6.080 1.00 93.00 101 ALA A O 1
ATOM 858 N N . LYS A 1 102 ? 1.352 -11.018 5.621 1.00 93.06 102 LYS A N 1
ATOM 859 C CA . LYS A 1 102 ? 1.517 -12.392 6.101 1.00 93.06 102 LYS A CA 1
ATOM 860 C C . LYS A 1 102 ? 1.241 -12.500 7.604 1.00 93.06 102 LYS A C 1
ATOM 862 O O . LYS A 1 102 ? 0.447 -13.341 7.998 1.00 93.06 102 LYS A O 1
ATOM 867 N N . ALA A 1 103 ? 1.825 -11.616 8.413 1.00 92.62 103 ALA A N 1
ATOM 868 C CA . ALA A 1 103 ? 1.621 -11.606 9.862 1.00 92.62 103 ALA A CA 1
ATOM 869 C C . ALA A 1 103 ? 0.156 -11.365 10.268 1.00 92.62 103 ALA A C 1
ATOM 871 O O . ALA A 1 103 ? -0.265 -11.819 11.325 1.00 92.62 103 ALA A O 1
ATOM 872 N N . LEU A 1 104 ? -0.621 -10.656 9.444 1.00 91.06 104 LEU A N 1
ATOM 873 C CA . LEU A 1 104 ? -2.055 -10.447 9.669 1.00 91.06 104 LEU A CA 1
ATOM 874 C C . LEU A 1 104 ? -2.916 -11.647 9.252 1.00 91.06 104 LEU A C 1
ATOM 876 O O . LEU A 1 104 ? -4.019 -11.787 9.755 1.00 91.06 104 LEU A O 1
ATOM 880 N N . ARG A 1 105 ? -2.440 -12.504 8.339 1.00 82.81 105 ARG A N 1
ATOM 881 C CA . ARG A 1 105 ? -3.153 -13.730 7.934 1.00 82.81 105 ARG A CA 1
ATOM 882 C C . ARG A 1 105 ? -2.975 -14.893 8.909 1.00 82.81 105 ARG A C 1
ATOM 884 O O . ARG A 1 105 ? -3.739 -15.846 8.836 1.00 82.81 105 ARG A O 1
ATOM 891 N N . GLU A 1 106 ? -1.929 -14.852 9.726 1.00 76.75 106 GLU A N 1
ATOM 892 C CA . GLU A 1 106 ? -1.597 -15.888 10.716 1.00 76.75 106 GLU A CA 1
ATOM 893 C C . GLU A 1 106 ? -2.194 -15.594 12.107 1.00 76.75 106 GLU A C 1
ATOM 895 O O . GLU A 1 106 ? -2.006 -16.387 13.026 1.00 76.75 106 GLU A O 1
ATOM 900 N N . LYS A 1 107 ? -2.888 -14.461 12.262 1.00 61.59 107 LYS A N 1
ATOM 901 C CA . LYS A 1 107 ? -3.642 -14.075 13.461 1.00 61.59 107 LYS A CA 1
ATOM 902 C C . LYS A 1 107 ? -5.113 -14.428 13.302 1.00 61.59 107 LYS A C 1
ATOM 904 O O . LYS A 1 107 ? -5.718 -14.764 14.339 1.00 61.59 107 LYS A O 1
#

Sequence (107 aa):
MKKTPWMLGYWTLLRMSIRMKKKLPVYMPTREFIDGCWRLAFLDDMVCRHELNGVVIKGEPIVFPPKKESIPYRYKLFLEMYGEDTAEVWKKAYSKTWKRAKALREK

Foldseek 3Di:
DPPDPVNDDPVVQVVVCVVVVHDGQADDPVVCQLVLLLVLLVLVVQLCCVPQQQPDDPNDHDDDDDPVPSSVVSSVVSCVVCVRPHPVVSVVSSVVSVVSSVVVVVD

Secondary structure (DSSP, 8-state):
----GGGS-HHHHHHHHHHHTPPPP----HHHHHHHHHHHHHHHHHHHHHHHTT-EETTEE--PPPHHHHHHHHHHHHHHHHSSS-HHHHHHHHHHHHHHHHHHH--

Organism: NCBI:txid160404